Protein AF-A0A1A8UU71-F1 (afdb_monomer_lite)

Radius of gyration: 15.98 Å; chains: 1; bounding box: 34×30×38 Å

InterPro domains:
  IPR050984 Gfo/Idh/Mo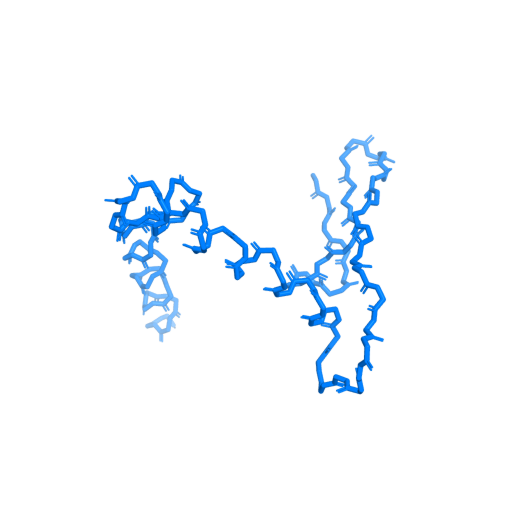cA domain-containing protein [PTHR22604] (3-78)

Foldseek 3Di:
DDFDPPNVQGQWDADPNDIDGRDADDDPDDDPDPSCSNVVVVVVQVVVCVVVVHPAGPVCGPVNVVVVVVVVVVVVVD

Secondary structure (DSSP, 8-state):
-B-PSSTTS-SEEEETTEEEE-PPPPPSS--SSTTGGGHHHHHHHHHHHHHTT-SS-SSS-HHHHHHHHHHHHHHHH-

Organism: Nothobranchius furzeri (NCBI:txid105023)

pLDDT: mean 96.18, std 2.62, range [81.25, 98.69]

Structure (mmCIF, N/CA/C/O backbone):
data_AF-A0A1A8UU71-F1
#
_entry.id   AF-A0A1A8UU71-F1
#
loop_
_atom_site.group_PDB
_atom_site.id
_atom_site.type_symbol
_atom_site.label_atom_id
_atom_site.label_alt_id
_atom_site.label_comp_id
_atom_site.label_asym_id
_atom_site.label_entity_id
_atom_site.label_seq_id
_atom_site.pdbx_PDB_ins_code
_atom_site.Cartn_x
_atom_site.Cartn_y
_atom_site.Cartn_z
_atom_site.occupancy
_atom_site.B_iso_or_equiv
_atom_site.auth_seq_id
_atom_site.auth_comp_id
_atom_site.auth_asym_id
_atom_site.auth_atom_id
_atom_site.pdbx_PDB_model_num
ATOM 1 N N . THR A 1 1 ? 6.222 9.449 -17.096 1.00 81.25 1 THR A N 1
ATOM 2 C CA . THR A 1 1 ? 6.779 8.665 -15.979 1.00 81.25 1 THR A CA 1
ATOM 3 C C . THR A 1 1 ? 6.861 7.220 -16.392 1.00 81.25 1 THR A C 1
ATOM 5 O O . THR A 1 1 ? 5.920 6.753 -17.019 1.00 81.25 1 THR A O 1
ATOM 8 N N . LEU A 1 2 ? 7.970 6.544 -16.104 1.00 93.69 2 LEU A N 1
ATOM 9 C CA . LEU A 1 2 ? 8.158 5.119 -16.369 1.00 93.69 2 LEU A CA 1
ATOM 10 C C . LEU A 1 2 ? 8.412 4.396 -15.042 1.00 93.69 2 LEU A C 1
ATOM 12 O O . LEU A 1 2 ? 9.215 4.858 -14.231 1.00 93.69 2 LEU A O 1
ATOM 16 N N . VAL A 1 3 ? 7.711 3.280 -14.848 1.00 95.50 3 VAL A N 1
ATOM 17 C CA . VAL A 1 3 ? 7.868 2.369 -13.711 1.00 95.50 3 VAL A CA 1
ATOM 18 C C . VAL A 1 3 ? 8.557 1.104 -14.233 1.00 95.50 3 VAL A C 1
ATOM 20 O O . VAL A 1 3 ? 7.945 0.373 -15.015 1.00 95.50 3 VAL A O 1
ATOM 23 N N . PRO A 1 4 ? 9.835 0.866 -13.892 1.00 93.19 4 PRO A N 1
ATOM 24 C 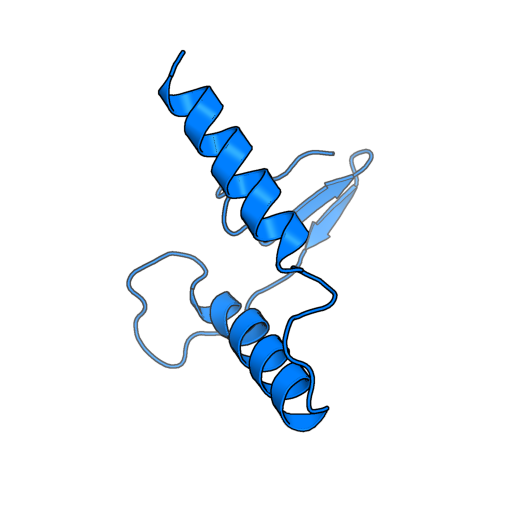CA . PRO A 1 4 ? 10.546 -0.339 -14.301 1.00 93.19 4 PRO A CA 1
ATOM 25 C C . PRO A 1 4 ? 9.927 -1.614 -13.718 1.00 93.19 4 PRO A C 1
ATOM 27 O O . PRO A 1 4 ? 9.268 -1.596 -12.680 1.00 93.19 4 PRO A O 1
ATOM 30 N N . SER A 1 5 ? 10.158 -2.739 -14.394 1.00 92.50 5 SER A N 1
ATOM 31 C CA . SER A 1 5 ? 9.739 -4.054 -13.901 1.00 92.50 5 SER A CA 1
ATOM 32 C C . SER A 1 5 ? 10.527 -4.444 -12.638 1.00 92.50 5 SER A C 1
ATOM 34 O O . SER A 1 5 ? 11.743 -4.247 -12.625 1.00 92.50 5 SER A O 1
ATOM 36 N N . PRO A 1 6 ? 9.896 -5.074 -11.628 1.00 92.56 6 PRO A N 1
ATOM 37 C CA . PRO A 1 6 ? 8.473 -5.422 -11.550 1.00 92.56 6 PRO A CA 1
ATOM 38 C C . PRO A 1 6 ? 7.583 -4.225 -11.178 1.00 92.56 6 PRO A C 1
ATOM 40 O O . PRO A 1 6 ? 7.780 -3.588 -10.147 1.00 92.56 6 PRO A O 1
ATOM 43 N N . ILE A 1 7 ? 6.545 -3.967 -11.983 1.00 93.12 7 ILE A N 1
ATOM 44 C CA . ILE A 1 7 ? 5.688 -2.777 -11.820 1.00 93.12 7 ILE A CA 1
ATOM 45 C C . ILE A 1 7 ? 4.837 -2.791 -10.543 1.00 93.12 7 ILE A C 1
ATOM 47 O O . ILE A 1 7 ? 4.398 -1.737 -10.099 1.00 93.12 7 ILE A O 1
ATOM 51 N N . TRP A 1 8 ? 4.594 -3.969 -9.961 1.00 91.00 8 TRP A N 1
ATOM 52 C CA . TRP A 1 8 ? 3.769 -4.145 -8.759 1.00 91.00 8 TRP A CA 1
ATOM 53 C C . TRP A 1 8 ? 4.558 -3.977 -7.453 1.00 91.00 8 TRP A C 1
ATOM 55 O O . TRP A 1 8 ? 3.964 -3.892 -6.384 1.00 91.00 8 TRP A O 1
ATOM 65 N N . CYS A 1 9 ? 5.890 -3.940 -7.521 1.00 93.50 9 CYS A N 1
ATOM 66 C CA . CYS A 1 9 ? 6.758 -3.667 -6.375 1.00 93.50 9 CYS A CA 1
ATOM 67 C C . CYS A 1 9 ? 8.067 -2.985 -6.827 1.00 93.50 9 CYS A C 1
ATOM 69 O O . CYS A 1 9 ? 9.158 -3.533 -6.624 1.00 93.50 9 CYS A O 1
ATOM 71 N N . PRO A 1 10 ? 7.985 -1.822 -7.496 1.00 95.06 10 PRO A N 1
ATOM 72 C CA . PRO A 1 10 ? 9.142 -1.182 -8.104 1.00 95.06 10 PRO A CA 1
ATOM 73 C C . PRO A 1 10 ? 10.031 -0.532 -7.039 1.00 95.06 10 PRO A C 1
ATOM 75 O O . PRO A 1 10 ? 9.546 0.083 -6.093 1.00 95.06 10 PRO A O 1
ATOM 78 N N . THR A 1 11 ? 11.347 -0.612 -7.227 1.00 95.88 11 THR A N 1
ATOM 79 C CA . THR A 1 11 ? 12.350 0.079 -6.392 1.00 95.88 11 THR A CA 1
ATOM 80 C C . THR A 1 11 ? 13.011 1.242 -7.121 1.00 95.88 11 THR A C 1
ATOM 82 O O . THR A 1 11 ? 13.939 1.860 -6.601 1.00 95.88 11 THR A O 1
ATOM 85 N N . SER A 1 12 ? 12.546 1.581 -8.321 1.00 96.19 12 SER A N 1
ATOM 86 C CA . SER A 1 12 ? 12.953 2.799 -9.007 1.00 96.19 12 SER A CA 1
ATOM 87 C C . SER A 1 12 ? 11.819 3.394 -9.827 1.00 96.19 12 SER A C 1
ATOM 89 O O . SER A 1 12 ? 10.816 2.743 -10.124 1.00 96.19 12 SER A O 1
ATOM 91 N N . LEU A 1 13 ? 11.946 4.680 -10.136 1.00 96.56 13 LEU A N 1
ATOM 92 C CA . LEU A 1 13 ? 10.942 5.436 -10.868 1.00 96.56 13 LEU A CA 1
ATOM 93 C C . LEU A 1 13 ? 11.639 6.489 -11.729 1.00 96.56 13 LEU A C 1
ATOM 95 O O . LEU A 1 13 ? 12.485 7.242 -11.241 1.00 96.56 13 LEU A O 1
ATOM 99 N N . ILE A 1 14 ? 11.300 6.533 -13.020 1.00 97.25 14 ILE A N 1
ATOM 100 C CA . ILE A 1 14 ? 11.919 7.445 -13.987 1.00 97.25 14 ILE A CA 1
ATOM 101 C C . ILE A 1 14 ? 10.931 8.557 -14.340 1.00 97.25 14 ILE A C 1
ATOM 103 O O . ILE A 1 14 ? 9.894 8.330 -14.974 1.00 97.25 14 ILE A O 1
ATOM 107 N N . VAL A 1 15 ? 11.268 9.788 -13.961 1.00 96.62 15 VAL A N 1
ATOM 108 C CA . VAL A 1 15 ? 10.483 10.996 -14.252 1.00 96.62 15 VAL A CA 1
ATOM 109 C C . VAL A 1 15 ? 11.342 11.944 -15.073 1.00 96.62 15 VAL A C 1
ATOM 111 O O . VAL A 1 15 ? 12.445 12.291 -14.666 1.00 96.62 15 VAL A O 1
ATOM 114 N N . ASN A 1 16 ? 10.851 12.366 -16.241 1.00 96.31 16 ASN A N 1
ATOM 115 C CA . ASN A 1 16 ? 11.563 13.283 -17.145 1.00 96.31 16 ASN A CA 1
ATOM 116 C C . ASN A 1 16 ? 12.996 12.820 -17.485 1.00 96.31 16 ASN A C 1
ATOM 118 O O . ASN A 1 16 ? 13.924 13.622 -17.519 1.00 96.31 16 ASN A O 1
ATOM 122 N N . GLY A 1 17 ? 13.184 11.510 -17.681 1.00 94.81 17 GLY A N 1
ATOM 123 C CA . GLY A 1 17 ? 14.491 10.903 -17.967 1.00 94.81 17 GLY A CA 1
ATOM 124 C C . GLY A 1 17 ? 15.425 10.769 -16.757 1.00 94.81 17 GLY A C 1
ATOM 125 O O . GLY A 1 17 ? 16.507 10.210 -16.900 1.00 94.81 17 GLY A O 1
ATOM 126 N N . LYS A 1 18 ? 15.019 11.236 -15.569 1.00 96.38 18 LYS A N 1
ATOM 127 C CA . LYS A 1 18 ? 15.777 11.090 -14.324 1.00 96.38 18 LYS A CA 1
ATOM 128 C C . LYS A 1 18 ? 15.240 9.923 -13.501 1.00 96.38 18 LYS A C 1
ATOM 130 O O . LYS A 1 18 ? 14.065 9.912 -13.135 1.00 96.38 18 LYS A O 1
ATOM 135 N N . GLU A 1 19 ? 16.113 8.976 -13.179 1.00 96.62 19 GLU A N 1
ATOM 136 C CA . GLU A 1 19 ? 15.803 7.851 -12.298 1.00 96.62 19 GLU A CA 1
ATOM 137 C C . GLU A 1 19 ? 15.992 8.229 -10.822 1.00 96.62 19 GLU A C 1
ATOM 139 O O . GLU A 1 19 ? 16.975 8.872 -10.448 1.00 96.62 19 GLU A O 1
ATOM 144 N N . THR A 1 20 ? 15.035 7.829 -9.985 1.00 97.00 20 THR A N 1
ATOM 145 C CA . THR A 1 20 ? 15.135 7.861 -8.519 1.00 97.00 20 THR A CA 1
ATOM 146 C C . THR A 1 20 ? 14.961 6.446 -7.986 1.00 97.00 20 THR A C 1
ATOM 148 O O . THR A 1 20 ? 14.082 5.732 -8.464 1.00 97.00 20 THR A O 1
ATOM 151 N N . GLN A 1 21 ? 15.779 6.051 -7.009 1.00 95.75 21 GLN A N 1
ATOM 152 C CA . GLN A 1 21 ? 15.716 4.732 -6.379 1.00 95.75 21 GLN A CA 1
ATOM 153 C C . GLN A 1 21 ? 15.100 4.801 -4.978 1.00 95.75 21 GLN A C 1
ATOM 155 O O . GLN A 1 21 ? 15.343 5.741 -4.222 1.00 95.75 21 GLN A O 1
ATOM 160 N N . PHE A 1 22 ? 14.340 3.763 -4.647 1.00 93.25 22 PHE A N 1
ATOM 161 C CA . PHE A 1 22 ? 13.641 3.530 -3.388 1.00 93.25 22 PHE A CA 1
ATOM 162 C C . PHE A 1 22 ? 13.971 2.100 -2.929 1.00 93.25 22 PHE A C 1
ATOM 164 O O . PHE A 1 22 ? 13.205 1.173 -3.200 1.00 93.25 22 PHE A O 1
ATOM 171 N N . PRO A 1 23 ? 15.154 1.874 -2.329 1.00 92.31 23 PRO A N 1
ATOM 172 C CA . PRO A 1 23 ? 15.556 0.539 -1.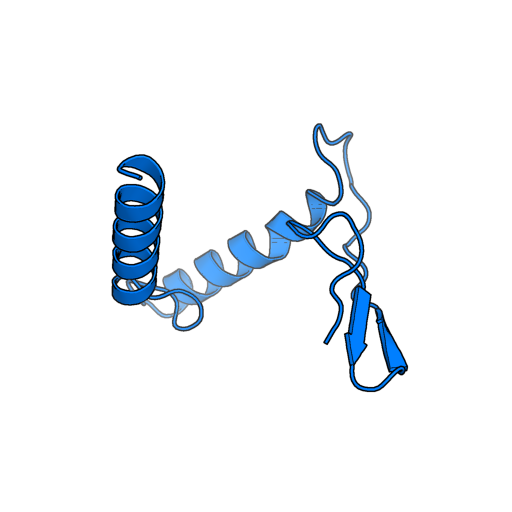905 1.00 92.31 23 PRO A CA 1
ATOM 173 C C . PRO A 1 23 ? 14.642 0.021 -0.788 1.00 92.31 23 PRO A C 1
ATOM 175 O O . PRO A 1 23 ? 14.258 0.775 0.107 1.00 92.31 23 PRO A O 1
ATOM 178 N N . VAL A 1 24 ? 14.322 -1.273 -0.831 1.00 94.25 24 VAL A N 1
ATOM 179 C CA . VAL A 1 24 ? 13.639 -1.975 0.267 1.00 94.25 24 VAL A CA 1
ATOM 180 C C . VAL A 1 24 ? 14.661 -2.460 1.300 1.00 94.25 24 VAL A C 1
ATOM 182 O O . VAL A 1 24 ? 15.831 -2.634 0.953 1.00 94.25 24 VAL A O 1
ATOM 185 N N . PRO A 1 25 ? 14.265 -2.692 2.564 1.00 94.81 25 PRO A N 1
ATOM 186 C CA . PRO A 1 25 ? 15.186 -3.190 3.574 1.00 94.81 25 PRO A CA 1
ATOM 187 C C . PRO A 1 25 ? 15.662 -4.607 3.236 1.00 94.81 25 PRO A C 1
ATOM 189 O O . PRO A 1 25 ? 14.959 -5.379 2.575 1.00 94.81 25 PRO A O 1
ATOM 192 N N . GLU A 1 26 ? 16.840 -4.968 3.739 1.00 94.69 26 GLU A N 1
ATOM 193 C CA . GLU A 1 26 ? 17.369 -6.322 3.582 1.00 94.69 26 GLU A CA 1
ATOM 194 C C . GLU A 1 26 ? 16.512 -7.341 4.354 1.00 94.69 26 GLU A C 1
ATOM 196 O O . GLU A 1 26 ? 16.097 -7.074 5.490 1.00 94.69 26 GLU A O 1
ATOM 201 N N . PRO A 1 27 ? 16.224 -8.514 3.766 1.00 94.56 27 PRO A N 1
ATOM 202 C CA . PRO A 1 27 ? 15.403 -9.524 4.410 1.00 94.56 27 PRO A CA 1
ATOM 203 C C . PRO A 1 27 ? 16.158 -10.218 5.551 1.00 94.56 27 PRO A C 1
ATOM 205 O O . PRO A 1 27 ? 17.296 -10.654 5.399 1.00 94.56 27 PRO A O 1
ATOM 208 N N . GLY A 1 28 ? 15.492 -10.392 6.696 1.00 94.56 28 GLY A N 1
ATOM 209 C CA . GLY A 1 28 ? 16.026 -11.178 7.819 1.00 94.56 28 GLY A CA 1
ATOM 210 C C . GLY A 1 28 ? 15.836 -12.695 7.676 1.00 94.56 28 GLY A C 1
ATOM 211 O O . GLY A 1 28 ? 16.435 -13.463 8.424 1.00 94.56 28 GLY A O 1
ATOM 212 N N . LEU A 1 29 ? 14.989 -13.131 6.739 1.00 95.00 29 LEU A N 1
ATOM 213 C CA . LEU A 1 29 ? 14.638 -14.526 6.462 1.00 95.00 29 LEU A CA 1
ATOM 214 C C . LEU A 1 29 ? 14.370 -14.705 4.959 1.00 95.00 29 LEU A C 1
ATOM 216 O O . LEU A 1 29 ? 14.048 -13.723 4.289 1.00 95.00 29 LEU A O 1
ATOM 220 N N . PRO A 1 30 ? 14.444 -15.935 4.418 1.00 96.81 30 PRO A N 1
ATOM 221 C CA . PRO A 1 30 ? 14.055 -16.200 3.036 1.00 96.81 30 PRO A CA 1
ATOM 222 C C . PRO A 1 30 ? 12.611 -15.764 2.750 1.00 96.81 30 PRO A C 1
ATOM 224 O O . PRO A 1 30 ? 11.703 -16.052 3.531 1.00 96.81 30 PRO A O 1
ATOM 227 N N . LEU A 1 31 ? 12.405 -15.092 1.616 1.00 96.38 31 LEU A N 1
ATOM 228 C CA . LEU A 1 31 ? 11.102 -14.603 1.165 1.00 96.38 31 LEU A CA 1
ATOM 229 C C . LEU A 1 31 ? 10.651 -15.354 -0.089 1.00 96.38 31 LEU A C 1
ATOM 231 O O . LEU A 1 31 ? 11.467 -15.713 -0.935 1.00 96.38 31 LEU A O 1
ATOM 235 N N . ASN A 1 32 ? 9.339 -15.559 -0.216 1.00 96.94 32 ASN A N 1
ATOM 236 C CA . ASN A 1 32 ? 8.753 -16.263 -1.361 1.00 96.94 32 ASN A CA 1
ATOM 237 C C . ASN A 1 32 ? 8.622 -15.378 -2.609 1.00 96.94 32 ASN A C 1
ATOM 239 O O . ASN A 1 32 ? 8.647 -15.893 -3.724 1.00 96.94 32 ASN A O 1
ATOM 243 N N . PHE A 1 33 ? 8.466 -14.063 -2.432 1.00 95.62 33 PHE A N 1
ATOM 244 C CA . PHE A 1 33 ? 8.220 -13.125 -3.526 1.00 95.62 33 PHE A CA 1
ATOM 245 C C . PHE A 1 33 ? 9.228 -11.971 -3.518 1.00 95.62 33 PHE A C 1
ATOM 247 O O . PHE A 1 33 ? 9.784 -11.593 -2.483 1.00 95.62 33 PHE A O 1
ATOM 254 N N . VAL A 1 34 ? 9.480 -11.432 -4.712 1.00 95.19 34 VAL A N 1
ATOM 255 C CA . VAL A 1 34 ? 10.418 -10.327 -4.935 1.00 95.19 34 VAL A CA 1
ATOM 256 C C . VAL A 1 34 ? 9.982 -9.078 -4.168 1.00 95.19 34 VAL A C 1
ATOM 258 O O . VAL A 1 34 ? 8.800 -8.752 -4.120 1.00 95.19 34 VAL A O 1
ATOM 261 N N . ASN A 1 35 ? 10.950 -8.385 -3.563 1.00 95.38 35 ASN A N 1
ATOM 262 C CA . ASN A 1 35 ? 10.760 -7.142 -2.808 1.00 95.38 35 ASN A CA 1
ATOM 263 C C . ASN A 1 35 ? 9.747 -7.220 -1.645 1.00 95.38 35 ASN A C 1
ATOM 265 O O . ASN A 1 35 ? 9.348 -6.179 -1.124 1.00 95.38 35 ASN A O 1
ATOM 269 N N . SER A 1 36 ? 9.375 -8.419 -1.173 1.00 95.88 36 SER A N 1
ATOM 270 C CA . SER A 1 36 ? 8.402 -8.581 -0.080 1.00 95.88 36 SER A CA 1
ATOM 271 C C . SER A 1 36 ? 8.823 -7.953 1.248 1.00 95.88 36 SER A C 1
ATOM 273 O O . SER A 1 36 ? 7.953 -7.680 2.069 1.00 95.88 36 SER A O 1
ATOM 275 N N . THR A 1 37 ? 10.107 -7.643 1.470 1.00 96.62 37 THR A N 1
ATOM 276 C CA . THR A 1 37 ? 10.499 -6.855 2.650 1.00 96.62 37 THR A CA 1
ATOM 277 C C . THR A 1 37 ? 9.795 -5.496 2.681 1.00 96.62 37 THR A C 1
ATOM 279 O O . THR A 1 37 ? 9.510 -4.993 3.761 1.00 96.62 37 THR A O 1
ATOM 282 N N . GLY A 1 38 ? 9.433 -4.930 1.522 1.00 95.31 38 GLY A N 1
ATOM 283 C CA . GLY A 1 38 ? 8.671 -3.681 1.424 1.00 95.31 38 GLY A CA 1
ATOM 284 C C . GLY A 1 38 ? 7.291 -3.725 2.093 1.00 95.31 38 GLY A C 1
ATOM 285 O O . GLY A 1 38 ? 6.767 -2.675 2.457 1.00 95.31 38 GLY A O 1
ATOM 286 N N . MET A 1 39 ? 6.734 -4.913 2.360 1.00 95.38 39 MET A N 1
ATOM 287 C CA . MET A 1 39 ? 5.492 -5.058 3.134 1.00 95.38 39 MET A CA 1
ATOM 288 C C . MET A 1 39 ? 5.635 -4.557 4.586 1.00 95.38 39 MET A C 1
ATOM 290 O O . MET A 1 39 ? 4.647 -4.327 5.279 1.00 95.38 39 MET A O 1
ATOM 294 N N . CYS A 1 40 ? 6.855 -4.316 5.082 1.00 95.44 40 CYS A N 1
ATOM 295 C CA . CYS A 1 40 ? 7.028 -3.655 6.375 1.00 95.44 40 CYS A CA 1
ATOM 296 C C . CYS A 1 40 ? 6.439 -2.234 6.399 1.00 95.44 40 CYS A C 1
ATOM 298 O O . CYS A 1 40 ? 6.046 -1.760 7.462 1.00 95.44 40 CYS A O 1
ATOM 300 N N . TYR A 1 41 ? 6.371 -1.552 5.250 1.00 95.19 41 TYR A N 1
ATOM 301 C CA . TYR A 1 41 ? 5.866 -0.183 5.164 1.00 95.19 41 TYR A CA 1
ATOM 302 C C . TYR A 1 41 ? 4.345 -0.117 5.334 1.00 95.19 41 TYR A C 1
ATOM 304 O O . TYR A 1 41 ? 3.857 0.728 6.081 1.00 95.19 41 TYR A O 1
ATOM 312 N N . GLU A 1 42 ? 3.597 -1.038 4.718 1.00 96.50 42 GLU A N 1
ATOM 313 C CA . GLU A 1 42 ? 2.146 -1.160 4.936 1.00 96.50 42 GLU A CA 1
ATOM 314 C C . GLU A 1 42 ? 1.830 -1.586 6.378 1.00 96.50 42 GLU A C 1
ATOM 316 O O . GLU A 1 42 ? 0.926 -1.030 7.002 1.00 96.50 42 GLU A O 1
ATOM 321 N N . ALA A 1 43 ? 2.620 -2.500 6.957 1.00 97.44 43 ALA A N 1
ATOM 322 C CA . ALA A 1 43 ? 2.456 -2.916 8.348 1.00 97.44 43 ALA A CA 1
ATOM 323 C C . ALA A 1 43 ? 2.679 -1.748 9.326 1.00 97.44 43 ALA A C 1
ATOM 325 O O . ALA A 1 43 ? 1.932 -1.588 10.297 1.00 97.44 43 ALA A O 1
ATOM 326 N N . GLU A 1 44 ? 3.684 -0.909 9.060 1.00 97.62 44 GLU A N 1
ATOM 327 C CA . GLU A 1 44 ? 3.952 0.292 9.849 1.00 97.62 44 GLU A CA 1
ATOM 328 C C . GLU A 1 44 ? 2.831 1.330 9.708 1.00 97.62 44 GLU A C 1
ATOM 330 O O . GLU A 1 44 ? 2.392 1.879 10.717 1.00 97.62 44 GLU A O 1
ATOM 335 N N . GLU A 1 45 ? 2.306 1.562 8.503 1.00 97.81 45 GLU A N 1
ATOM 336 C CA . GLU A 1 45 ? 1.174 2.475 8.287 1.00 97.81 45 GLU A CA 1
ATOM 337 C C . GLU A 1 45 ? -0.073 2.034 9.072 1.00 97.81 45 GLU A C 1
ATOM 339 O O . GLU A 1 45 ? -0.694 2.844 9.769 1.00 97.81 45 GLU A O 1
ATOM 344 N N . VAL A 1 46 ? -0.404 0.736 9.052 1.00 98.31 46 VAL A N 1
ATOM 345 C CA . VAL A 1 46 ? -1.512 0.182 9.852 1.00 98.31 46 VAL A CA 1
ATOM 346 C C . VAL A 1 46 ? -1.269 0.411 11.343 1.00 98.31 46 VAL A C 1
ATOM 348 O O . VAL A 1 46 ? -2.161 0.883 12.054 1.00 98.31 46 VAL A O 1
ATOM 351 N N . ARG A 1 47 ? -0.052 0.138 11.833 1.00 98.50 47 ARG A N 1
ATOM 352 C CA . ARG A 1 47 ? 0.317 0.386 13.235 1.00 98.50 47 ARG A CA 1
ATOM 353 C C . ARG A 1 47 ? 0.114 1.855 13.614 1.00 98.50 47 ARG A C 1
ATOM 355 O O . ARG A 1 47 ? -0.443 2.137 14.676 1.00 98.50 47 ARG A O 1
ATOM 362 N N . GLN A 1 48 ? 0.533 2.785 12.757 1.00 98.44 48 GLN A N 1
ATOM 363 C CA . GLN A 1 48 ? 0.380 4.225 12.976 1.00 98.44 48 GLN A CA 1
ATOM 364 C C . GLN A 1 48 ? -1.088 4.659 12.999 1.00 98.44 48 GLN A C 1
ATOM 366 O O . GLN A 1 48 ? -1.468 5.461 13.855 1.00 98.44 48 GLN A O 1
ATOM 371 N N . CYS A 1 49 ? -1.923 4.118 12.110 1.00 98.50 49 CYS A N 1
ATOM 372 C CA . CYS A 1 49 ? -3.361 4.384 12.104 1.00 98.50 49 CYS A CA 1
ATOM 373 C C . CYS A 1 49 ? -4.016 3.939 13.416 1.00 98.50 49 CYS A C 1
ATOM 375 O O . CYS A 1 49 ? -4.713 4.726 14.061 1.00 98.50 49 CYS A O 1
ATOM 377 N N . LEU A 1 50 ? -3.726 2.712 13.858 1.00 98.62 50 LEU A N 1
ATOM 378 C CA . LEU A 1 50 ? -4.279 2.151 15.091 1.00 98.62 50 LEU A CA 1
ATOM 379 C C . LEU A 1 50 ? -3.847 2.939 16.331 1.00 98.62 50 LEU A C 1
ATOM 381 O O . LEU A 1 50 ? -4.682 3.250 17.179 1.00 98.62 50 LEU A O 1
ATOM 385 N N . LEU A 1 51 ? -2.569 3.323 16.425 1.00 98.69 51 LEU A N 1
ATOM 386 C CA . LEU A 1 51 ? -2.065 4.138 17.538 1.00 98.69 51 LEU A CA 1
ATOM 387 C C 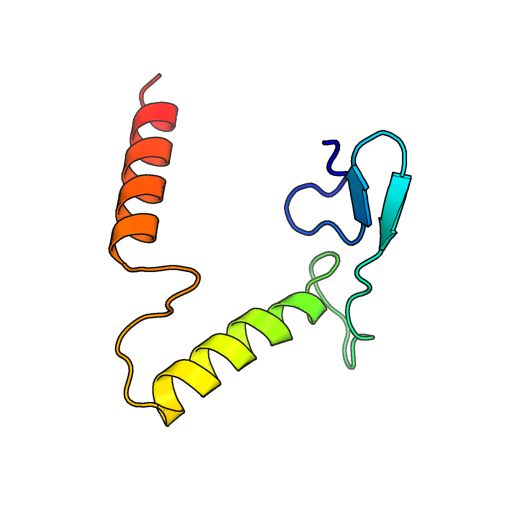. LEU A 1 51 ? -2.723 5.520 17.618 1.00 98.69 51 LEU A C 1
ATOM 389 O O . LEU A 1 51 ? -2.847 6.076 18.707 1.00 98.69 51 LEU A O 1
ATOM 393 N N . LYS A 1 52 ? -3.164 6.067 16.482 1.00 98.44 52 LYS A N 1
ATOM 394 C CA . LYS A 1 52 ? -3.898 7.338 16.399 1.00 98.44 52 LYS A CA 1
ATOM 395 C C . LYS A 1 52 ? -5.414 7.172 16.577 1.00 98.44 52 LYS A C 1
ATOM 397 O O . LYS A 1 52 ? -6.131 8.167 16.537 1.00 98.44 52 LYS A O 1
ATOM 402 N N . GLY A 1 53 ? -5.913 5.946 16.759 1.00 98.44 53 GLY A N 1
ATOM 403 C CA . GLY A 1 53 ? -7.347 5.657 16.861 1.00 98.44 53 GLY A CA 1
ATOM 404 C C . GLY A 1 53 ? -8.115 5.849 15.548 1.00 98.44 53 GLY A C 1
ATOM 405 O O . GLY A 1 53 ? -9.332 6.042 15.573 1.00 98.44 53 GLY A O 1
ATOM 406 N N . LEU A 1 54 ? -7.420 5.824 14.408 1.00 98.56 54 LEU A N 1
ATOM 407 C CA . LEU A 1 54 ? -8.037 5.916 13.089 1.00 98.56 54 LEU A CA 1
ATOM 408 C C . LEU A 1 54 ? -8.649 4.569 12.693 1.00 98.56 54 LEU A C 1
ATOM 410 O O . LEU A 1 54 ? -8.178 3.507 13.100 1.00 98.56 54 LEU A O 1
ATOM 414 N N . LYS A 1 55 ? -9.708 4.623 11.884 1.00 97.94 55 LYS A N 1
ATOM 415 C CA . LYS A 1 55 ? -10.411 3.435 11.369 1.00 97.94 55 LYS A CA 1
ATOM 416 C C . LYS A 1 55 ? -10.001 3.055 9.946 1.00 97.94 55 LYS A C 1
ATOM 418 O O . LYS A 1 55 ? -10.393 1.997 9.471 1.00 97.94 55 LYS A O 1
ATOM 423 N N . GLU A 1 56 ? -9.230 3.911 9.287 1.00 98.00 56 GLU A N 1
ATOM 424 C CA . GLU A 1 56 ? -8.728 3.737 7.926 1.00 98.00 56 GLU A CA 1
ATOM 425 C C . GLU A 1 56 ? -7.424 4.530 7.747 1.00 98.00 56 GLU A C 1
ATOM 427 O O . GLU A 1 56 ? -7.108 5.395 8.572 1.00 98.00 56 GLU A O 1
ATOM 432 N N . SER A 1 57 ? -6.670 4.229 6.684 1.00 98.12 57 SER A N 1
ATOM 433 C CA . SER A 1 57 ? -5.479 4.993 6.299 1.00 98.12 57 SER A CA 1
ATOM 434 C C . SER A 1 57 ? -5.870 6.190 5.437 1.00 98.12 57 SER A C 1
ATOM 436 O O . SER A 1 57 ? -6.747 6.097 4.582 1.00 98.12 57 SER A O 1
ATOM 438 N N . SER A 1 58 ? -5.174 7.314 5.611 1.00 95.88 58 SER A N 1
ATOM 439 C CA . SER A 1 58 ? -5.307 8.465 4.710 1.00 95.88 58 SER A CA 1
ATOM 440 C C . SER A 1 58 ? -4.638 8.253 3.349 1.00 95.88 58 SER A C 1
ATOM 442 O O . SER A 1 58 ? -4.891 9.024 2.432 1.00 95.88 58 SER A O 1
ATOM 444 N N . VAL A 1 59 ? -3.740 7.267 3.232 1.00 96.56 59 VAL A N 1
ATOM 445 C CA . VAL A 1 59 ? -3.049 6.926 1.975 1.00 96.56 59 VAL A CA 1
ATOM 446 C C . VAL A 1 59 ? -3.884 5.959 1.133 1.00 96.56 59 VAL A C 1
ATOM 448 O O . VAL A 1 59 ? -3.802 5.992 -0.091 1.00 96.56 59 VAL A O 1
ATOM 451 N N . MET A 1 60 ? -4.686 5.117 1.787 1.00 96.62 60 MET A N 1
ATOM 452 C CA . MET A 1 60 ? -5.585 4.160 1.151 1.00 96.62 60 MET A CA 1
ATOM 453 C C . MET A 1 60 ? -6.902 4.121 1.927 1.00 96.62 60 MET A C 1
ATOM 455 O O . MET A 1 60 ? -7.053 3.352 2.882 1.00 96.62 60 MET A O 1
ATOM 459 N N . SER A 1 61 ? -7.836 4.997 1.554 1.00 98.12 61 SER A N 1
ATOM 460 C CA . SER A 1 61 ? -9.125 5.096 2.238 1.00 98.12 61 SER A CA 1
ATOM 461 C C . SER A 1 61 ? -10.044 3.922 1.888 1.00 98.12 61 SER A C 1
ATOM 463 O O . SER A 1 61 ? -9.829 3.182 0.917 1.00 98.12 61 SER A O 1
ATOM 465 N N . HIS A 1 62 ? -11.121 3.752 2.656 1.00 98.12 62 HIS A N 1
ATOM 466 C CA . HIS A 1 62 ? -12.147 2.776 2.305 1.00 98.12 62 HIS A CA 1
ATOM 467 C C . HIS A 1 62 ? -12.797 3.095 0.950 1.00 98.12 62 HIS A C 1
ATOM 469 O O . HIS A 1 62 ? -13.053 2.187 0.161 1.00 98.12 62 HIS A O 1
ATOM 475 N N . ALA A 1 63 ? -13.009 4.380 0.649 1.00 98.44 63 ALA A N 1
ATOM 476 C CA . ALA A 1 63 ? -13.567 4.817 -0.627 1.00 98.44 63 ALA A CA 1
ATOM 477 C C . ALA A 1 63 ? -12.647 4.473 -1.811 1.00 98.44 63 ALA A C 1
ATOM 479 O O . ALA A 1 63 ? -13.134 3.981 -2.827 1.00 98.44 63 ALA A O 1
ATOM 480 N N . ASP A 1 64 ? -11.329 4.649 -1.664 1.00 98.25 64 ASP A N 1
ATOM 481 C CA . ASP A 1 64 ? -10.360 4.266 -2.704 1.00 98.25 64 ASP A CA 1
ATOM 482 C C . ASP A 1 64 ? -10.358 2.749 -2.933 1.00 98.25 64 ASP A C 1
ATOM 484 O O 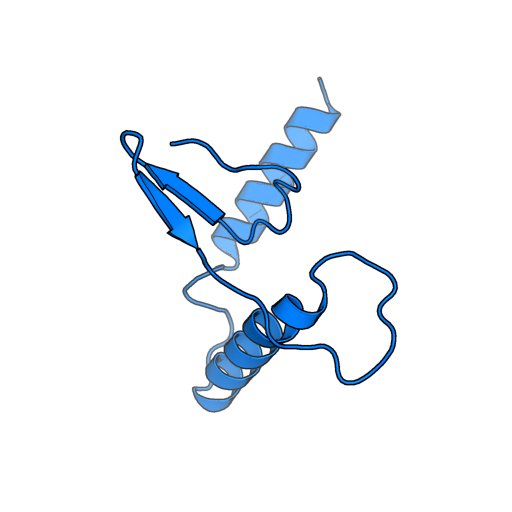. ASP A 1 64 ? -10.298 2.280 -4.068 1.00 98.25 64 ASP A O 1
ATOM 488 N N . SER A 1 65 ? -10.486 1.974 -1.851 1.00 98.12 65 SER A N 1
ATOM 489 C CA . SER A 1 65 ? -10.587 0.510 -1.920 1.00 98.12 65 SER A CA 1
ATOM 490 C C . SER A 1 65 ? -11.833 0.055 -2.683 1.00 98.12 65 SER A C 1
ATOM 492 O O . SER A 1 65 ? -11.750 -0.860 -3.501 1.00 98.12 65 SER A O 1
ATOM 494 N N . LEU A 1 66 ? -12.981 0.698 -2.440 1.00 98.62 66 LEU A N 1
ATOM 495 C CA . LEU A 1 66 ? -14.224 0.420 -3.163 1.00 98.62 66 LEU A CA 1
ATOM 496 C C . LEU A 1 66 ? -14.098 0.773 -4.646 1.00 98.62 66 LEU A C 1
ATOM 498 O O . LEU A 1 66 ? -14.446 -0.045 -5.492 1.00 98.62 66 LEU A O 1
ATOM 502 N N . LEU A 1 67 ? -13.537 1.943 -4.962 1.00 98.50 67 LEU A N 1
ATOM 503 C CA . LEU A 1 67 ? -13.323 2.365 -6.343 1.00 98.50 67 LEU A CA 1
ATOM 504 C C . LEU A 1 67 ? -12.435 1.374 -7.109 1.00 98.50 67 LEU A C 1
ATOM 506 O O . LEU A 1 67 ? -12.755 1.016 -8.241 1.00 98.50 67 LEU A O 1
ATOM 510 N N . LEU A 1 68 ? -11.337 0.903 -6.506 1.00 98.00 68 LEU A N 1
ATOM 511 C CA . LEU A 1 68 ? -10.485 -0.110 -7.136 1.00 98.00 68 LEU A CA 1
ATOM 512 C C . LEU A 1 68 ? -11.243 -1.418 -7.371 1.00 98.00 68 LEU A C 1
ATOM 514 O O . LEU A 1 68 ? -11.169 -1.960 -8.471 1.00 98.00 68 LEU A O 1
ATOM 518 N N . ALA A 1 69 ? -12.007 -1.894 -6.385 1.00 98.38 69 ALA A N 1
ATOM 519 C CA . ALA A 1 69 ? -12.804 -3.109 -6.532 1.00 98.38 69 ALA A CA 1
ATOM 520 C C . ALA A 1 69 ? -13.835 -2.990 -7.670 1.00 98.38 69 ALA A C 1
ATOM 522 O O . ALA A 1 69 ? -13.967 -3.910 -8.475 1.00 98.38 69 ALA A O 1
ATOM 523 N N . GLU A 1 70 ? -14.517 -1.847 -7.782 1.00 98.50 70 GLU A N 1
ATOM 524 C CA . GLU A 1 70 ? -15.469 -1.567 -8.864 1.00 98.50 70 GLU A CA 1
ATOM 525 C C . GLU A 1 70 ? -14.795 -1.550 -10.242 1.00 98.50 70 GLU A C 1
ATOM 527 O O . GLU A 1 70 ? -15.320 -2.129 -11.197 1.00 98.50 70 GLU A O 1
ATOM 532 N N . VAL A 1 71 ? -13.620 -0.919 -10.350 1.00 98.44 71 VAL A N 1
ATOM 533 C CA . VAL A 1 71 ? -12.837 -0.876 -11.594 1.00 98.44 71 VAL A CA 1
ATOM 534 C C . VAL A 1 71 ? -12.359 -2.272 -11.987 1.00 98.44 71 VAL A C 1
ATOM 536 O O . VAL A 1 71 ? -12.498 -2.659 -13.146 1.00 98.44 71 VAL A O 1
ATOM 539 N N . GLU A 1 72 ? -11.829 -3.052 -11.046 1.00 98.19 72 GLU A N 1
ATOM 540 C CA . GLU A 1 72 ? -11.415 -4.436 -11.298 1.00 98.19 72 GLU A CA 1
ATOM 541 C C . GLU A 1 72 ? -12.590 -5.313 -11.743 1.00 98.19 72 GLU A C 1
ATOM 543 O O . GLU A 1 72 ? -12.449 -6.126 -12.659 1.00 98.19 72 GLU A O 1
ATOM 548 N N . ASP A 1 73 ? -13.757 -5.136 -11.124 1.00 98.38 73 ASP A N 1
ATOM 549 C CA . ASP A 1 73 ? -14.986 -5.823 -11.505 1.00 98.38 73 ASP A CA 1
ATOM 550 C C . ASP A 1 73 ? -15.452 -5.452 -12.912 1.00 98.38 73 ASP A C 1
ATOM 552 O O . ASP A 1 73 ? -15.907 -6.324 -13.652 1.00 98.38 73 ASP A O 1
ATOM 556 N N . GLU A 1 74 ? -15.332 -4.184 -13.305 1.00 98.50 74 GLU A N 1
ATOM 557 C CA . GLU A 1 74 ? -15.642 -3.750 -14.666 1.00 98.50 74 GLU A CA 1
ATOM 558 C C . GLU A 1 74 ? -14.670 -4.346 -15.683 1.00 98.50 74 GLU A C 1
ATOM 560 O O . GLU A 1 74 ? -15.107 -4.889 -16.693 1.00 98.50 74 GLU A O 1
ATOM 565 N N . VAL A 1 75 ? -13.367 -4.340 -15.392 1.00 98.06 75 VAL A N 1
ATOM 566 C CA . VAL A 1 75 ? -12.355 -4.954 -16.266 1.00 98.06 75 VAL A CA 1
ATOM 567 C C . VAL A 1 75 ? -12.611 -6.451 -16.451 1.00 98.06 75 VAL A C 1
ATOM 569 O O . VAL A 1 75 ? -12.454 -6.955 -17.558 1.00 98.06 75 VAL A O 1
ATOM 572 N N . ARG A 1 76 ? -13.047 -7.167 -15.405 1.00 97.50 76 ARG A N 1
ATOM 573 C CA . ARG A 1 76 ? -13.412 -8.593 -15.494 1.00 97.50 76 ARG A CA 1
ATOM 574 C C . ARG A 1 76 ? -14.652 -8.867 -16.356 1.00 97.50 76 ARG A C 1
ATOM 576 O O . ARG A 1 76 ? -14.838 -10.012 -16.764 1.00 97.50 76 ARG A O 1
ATOM 583 N N . ARG A 1 77 ? -15.523 -7.873 -16.570 1.00 97.25 77 ARG A N 1
ATOM 584 C CA . ARG A 1 77 ? -16.753 -8.010 -17.372 1.00 97.25 77 ARG A CA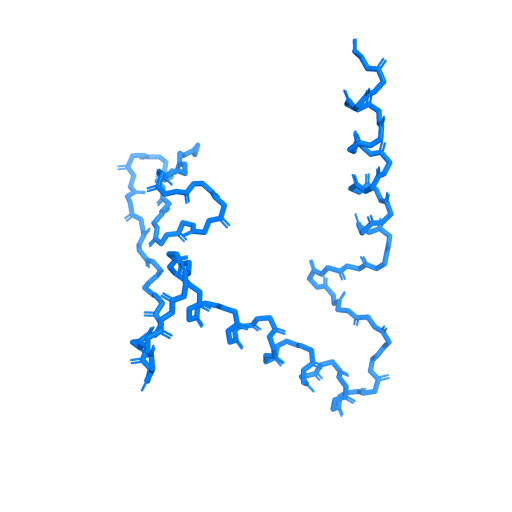 1
ATOM 585 C C . ARG A 1 77 ? -16.544 -7.802 -18.875 1.00 97.25 77 ARG A C 1
ATOM 587 O O . ARG A 1 77 ? -17.421 -8.216 -19.632 1.00 97.25 77 ARG A O 1
ATOM 594 N N . GLN A 1 78 ? -15.459 -7.143 -19.282 1.00 89.75 78 GLN A N 1
ATOM 595 C CA . GLN A 1 78 ? -15.103 -6.904 -20.689 1.00 89.75 78 GLN A CA 1
ATOM 596 C C . GLN A 1 78 ? -14.545 -8.173 -21.347 1.00 89.75 78 GLN A C 1
ATOM 598 O O . GLN A 1 78 ? -14.841 -8.382 -22.545 1.00 89.75 78 GLN A O 1
#

Sequence (78 aa):
TLVPSPIWCPTSLIVNGKETQFPVPEPGLPLNFVNSTGMCYEAEEVRQCLLKGLKESSVMSHADSLLLAEVEDEVRRQ